Protein AF-A0A537B611-F1 (afdb_monomer_lite)

Structure (mmCIF, N/CA/C/O backbone):
data_AF-A0A537B611-F1
#
_entry.id   AF-A0A537B611-F1
#
loop_
_atom_site.group_PDB
_atom_site.id
_atom_site.type_symbol
_atom_site.label_atom_id
_atom_site.label_alt_id
_atom_site.label_comp_id
_atom_site.label_asym_id
_atom_site.label_entity_id
_atom_site.label_seq_id
_atom_site.pdbx_PDB_ins_code
_atom_site.Cartn_x
_atom_site.Cartn_y
_atom_site.Cartn_z
_atom_site.occupancy
_atom_site.B_iso_or_equiv
_atom_site.auth_seq_id
_atom_site.auth_comp_id
_atom_site.auth_asym_id
_atom_site.auth_atom_id
_atom_site.pdbx_PDB_model_num
ATOM 1 N N . MET A 1 1 ? -3.224 -3.462 2.190 1.00 97.81 1 MET A N 1
ATOM 2 C CA . MET A 1 1 ? -3.017 -3.207 0.752 1.00 97.81 1 MET A CA 1
ATOM 3 C C . MET A 1 1 ? -1.964 -4.166 0.224 1.00 97.81 1 MET A C 1
ATOM 5 O O . MET A 1 1 ? -0.894 -4.259 0.812 1.00 97.81 1 MET A O 1
ATOM 9 N N . PHE A 1 2 ? -2.264 -4.893 -0.847 1.00 98.06 2 PHE A N 1
ATOM 10 C CA . PHE A 1 2 ? -1.320 -5.793 -1.503 1.00 98.06 2 PHE A CA 1
ATOM 11 C C . PHE A 1 2 ? -0.728 -5.111 -2.739 1.00 98.06 2 PHE A C 1
ATOM 13 O O . PHE A 1 2 ? -1.467 -4.622 -3.588 1.00 98.06 2 PHE A O 1
ATOM 20 N N . ILE A 1 3 ? 0.597 -5.089 -2.851 1.00 98.38 3 ILE A N 1
ATOM 21 C CA . ILE A 1 3 ? 1.332 -4.466 -3.954 1.00 98.38 3 ILE A CA 1
ATOM 22 C C . ILE A 1 3 ? 1.816 -5.569 -4.895 1.00 98.38 3 ILE A C 1
ATOM 24 O O . ILE A 1 3 ? 2.664 -6.397 -4.534 1.00 98.38 3 ILE A O 1
ATOM 28 N N . HIS A 1 4 ? 1.268 -5.593 -6.110 1.00 97.69 4 HIS A N 1
ATOM 29 C CA . HIS A 1 4 ? 1.588 -6.637 -7.072 1.00 97.69 4 HIS A CA 1
ATOM 30 C C . HIS A 1 4 ? 3.029 -6.571 -7.588 1.00 97.69 4 HIS A C 1
ATOM 32 O O . HIS A 1 4 ? 3.678 -5.527 -7.628 1.00 97.69 4 HIS A O 1
ATOM 38 N N . GLY A 1 5 ? 3.544 -7.744 -7.958 1.00 96.94 5 GLY A N 1
ATOM 39 C CA . GLY A 1 5 ? 4.859 -7.896 -8.568 1.00 96.94 5 GLY A CA 1
ATOM 40 C C . GLY A 1 5 ? 4.777 -7.967 -10.090 1.00 96.94 5 GLY A C 1
ATOM 41 O O . GLY A 1 5 ? 3.704 -7.850 -10.670 1.00 96.94 5 GLY A O 1
ATOM 42 N N . GLY A 1 6 ? 5.926 -8.222 -10.710 1.00 96.94 6 GLY A N 1
ATOM 43 C CA . GLY A 1 6 ? 6.061 -8.379 -12.163 1.00 96.94 6 GLY A CA 1
ATOM 44 C C . GLY A 1 6 ? 7.330 -7.736 -12.712 1.00 96.94 6 GLY A C 1
ATOM 45 O O . GLY A 1 6 ? 7.326 -7.189 -13.814 1.00 96.94 6 GLY A O 1
ATOM 46 N N . ALA A 1 7 ? 8.405 -7.758 -11.911 1.00 97.50 7 ALA A N 1
ATOM 47 C CA . ALA A 1 7 ? 9.691 -7.134 -12.212 1.00 97.50 7 ALA A CA 1
ATOM 48 C C . ALA A 1 7 ? 9.563 -5.655 -12.617 1.00 97.50 7 ALA A C 1
ATOM 50 O O . ALA A 1 7 ? 10.286 -5.210 -13.496 1.00 97.50 7 ALA A O 1
ATOM 51 N N . TRP A 1 8 ? 8.617 -4.923 -12.014 1.00 98.38 8 TRP A N 1
ATOM 52 C CA . TRP A 1 8 ? 8.237 -3.535 -12.345 1.00 98.38 8 TRP A CA 1
ATOM 53 C C . TRP A 1 8 ? 7.666 -3.311 -13.751 1.00 98.38 8 TRP A C 1
ATOM 55 O O . TRP A 1 8 ? 7.183 -2.226 -14.039 1.00 98.38 8 TRP A O 1
ATOM 65 N N . ARG A 1 9 ? 7.687 -4.321 -14.617 1.00 97.75 9 ARG A N 1
ATOM 66 C CA . ARG A 1 9 ? 7.294 -4.219 -16.030 1.00 97.75 9 ARG A CA 1
ATOM 67 C C . ARG A 1 9 ? 5.876 -4.703 -16.296 1.00 97.75 9 ARG A C 1
ATOM 69 O O . ARG A 1 9 ? 5.276 -4.378 -17.311 1.00 97.75 9 ARG A O 1
ATOM 76 N N . THR A 1 10 ? 5.365 -5.560 -15.418 1.00 96.12 10 THR A N 1
ATOM 77 C CA . THR A 1 10 ? 4.124 -6.311 -15.629 1.00 96.12 10 THR A CA 1
ATOM 78 C C . THR A 1 10 ? 3.349 -6.472 -14.323 1.00 96.12 10 THR A C 1
ATOM 80 O O . THR A 1 10 ? 3.839 -6.109 -13.252 1.00 96.12 10 THR A O 1
ATOM 83 N N . GLY A 1 11 ? 2.151 -7.048 -14.424 1.00 94.94 11 GLY A N 1
ATOM 84 C CA . GLY A 1 11 ? 1.235 -7.284 -13.310 1.00 94.94 11 GLY A CA 1
ATOM 85 C C . GLY A 1 11 ? 0.027 -6.357 -13.370 1.00 94.94 11 GLY A C 1
ATOM 86 O O . GLY A 1 11 ? 0.132 -5.224 -13.831 1.00 94.94 11 GLY A O 1
ATOM 87 N N . ARG A 1 12 ? -1.129 -6.867 -12.946 1.00 95.69 12 ARG A N 1
ATOM 88 C CA . ARG A 1 12 ? -2.374 -6.105 -12.817 1.00 95.69 12 ARG A CA 1
ATOM 89 C C . ARG A 1 12 ? -3.066 -6.486 -11.522 1.00 95.69 12 ARG A C 1
ATOM 91 O O . ARG A 1 12 ? -2.991 -7.645 -11.110 1.00 95.69 12 ARG A O 1
ATOM 98 N N . ALA A 1 13 ? -3.810 -5.562 -10.928 1.00 96.38 13 ALA A N 1
ATOM 99 C CA . ALA A 1 13 ? -4.527 -5.798 -9.678 1.00 96.38 13 ALA A CA 1
ATOM 100 C C . ALA A 1 13 ? -5.457 -7.022 -9.741 1.00 96.38 13 ALA A C 1
ATOM 102 O O . ALA A 1 13 ? -5.480 -7.844 -8.823 1.00 96.38 13 ALA A O 1
ATOM 103 N N . ARG A 1 14 ? -6.170 -7.196 -10.864 1.00 95.31 14 ARG A N 1
ATOM 104 C CA . ARG A 1 14 ? -7.110 -8.313 -11.072 1.00 95.31 14 ARG A CA 1
ATOM 105 C C . ARG A 1 14 ? -6.486 -9.704 -10.950 1.00 95.31 14 ARG A C 1
ATOM 107 O O . ARG A 1 14 ? -7.187 -10.641 -10.580 1.00 95.31 14 ARG A O 1
ATOM 114 N N . ASP A 1 15 ? -5.187 -9.840 -11.210 1.00 94.19 15 ASP A N 1
ATOM 115 C CA . ASP A 1 15 ? -4.500 -11.136 -11.174 1.00 94.19 15 ASP A CA 1
ATOM 116 C C . ASP A 1 15 ? -4.239 -11.606 -9.729 1.00 94.19 15 ASP A C 1
ATOM 118 O O . ASP A 1 15 ? -3.809 -12.735 -9.502 1.00 94.19 15 ASP A O 1
ATOM 122 N N . TYR A 1 16 ? -4.520 -10.750 -8.740 1.00 92.75 16 TYR A N 1
ATOM 123 C CA . TYR A 1 16 ? -4.286 -10.992 -7.316 1.00 92.75 16 TYR A CA 1
ATOM 124 C C . TYR A 1 16 ? -5.573 -11.121 -6.496 1.00 92.75 16 TYR A C 1
ATOM 126 O O . TYR A 1 16 ? -5.520 -11.198 -5.268 1.00 92.75 16 TYR A O 1
ATOM 134 N N . ALA A 1 17 ? -6.729 -11.221 -7.159 1.00 91.38 17 ALA A N 1
ATOM 135 C CA . ALA A 1 17 ? -8.012 -11.454 -6.496 1.00 91.38 17 ALA A CA 1
ATOM 136 C C . ALA A 1 17 ? -8.039 -12.766 -5.688 1.00 91.38 17 ALA A C 1
ATOM 138 O O . ALA A 1 17 ? -8.778 -12.864 -4.713 1.00 91.38 17 ALA A O 1
ATOM 139 N N . TYR A 1 18 ? -7.191 -13.745 -6.030 1.00 89.81 18 TYR A N 1
ATOM 140 C CA . TYR A 1 18 ? -7.078 -15.015 -5.302 1.00 89.81 18 TYR A CA 1
ATOM 141 C C . TYR A 1 18 ? -6.730 -14.838 -3.814 1.00 89.81 18 TYR A C 1
ATOM 143 O O . TYR A 1 18 ? -7.054 -15.699 -3.005 1.00 89.81 18 TYR A O 1
ATOM 151 N N . ALA A 1 19 ? -6.075 -13.734 -3.434 1.00 89.94 19 ALA A N 1
ATOM 152 C CA . ALA A 1 19 ? -5.732 -13.467 -2.040 1.00 89.94 19 ALA A CA 1
ATOM 153 C C . ALA A 1 19 ? -6.934 -12.968 -1.216 1.00 89.94 19 ALA A C 1
ATOM 155 O O . ALA A 1 19 ? -6.862 -12.950 0.013 1.00 89.94 19 ALA A O 1
ATOM 156 N N . ALA A 1 20 ? -8.029 -12.553 -1.866 1.00 94.44 20 ALA A N 1
ATOM 157 C CA . ALA A 1 20 ? -9.170 -11.929 -1.200 1.00 94.44 20 ALA A CA 1
ATOM 158 C C . ALA A 1 20 ? -9.805 -12.849 -0.157 1.00 94.44 20 ALA A C 1
ATOM 160 O O . ALA A 1 20 ? -10.058 -12.402 0.957 1.00 94.44 20 ALA A O 1
ATOM 161 N N . GLU A 1 21 ? -9.995 -14.130 -0.484 1.00 95.31 21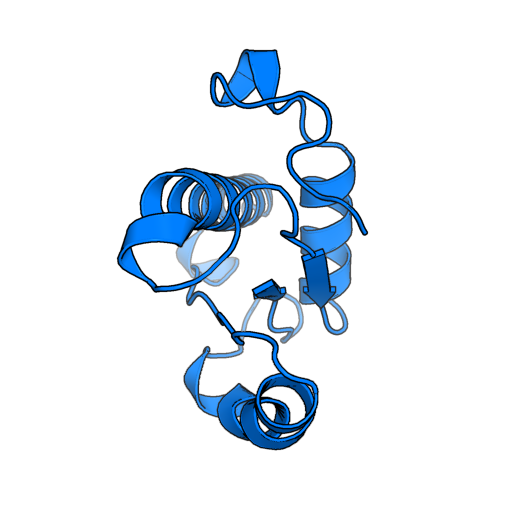 GLU A N 1
ATOM 162 C CA . GLU A 1 21 ? -10.616 -15.103 0.420 1.00 95.31 21 GLU A CA 1
ATOM 163 C C . GLU A 1 21 ? -9.872 -15.188 1.759 1.00 95.31 21 GLU A C 1
ATOM 165 O O . GLU A 1 21 ? -10.493 -15.126 2.818 1.00 95.31 21 GLU A O 1
ATOM 170 N N . THR A 1 22 ? -8.537 -15.242 1.732 1.00 95.00 22 THR A N 1
ATOM 171 C CA . THR A 1 22 ? -7.720 -15.312 2.950 1.00 95.00 22 THR A CA 1
ATOM 172 C C . THR A 1 22 ? -7.911 -14.089 3.849 1.00 95.00 22 THR A C 1
ATOM 174 O O . THR A 1 22 ? -8.098 -14.244 5.054 1.00 95.00 22 THR A O 1
ATOM 177 N N . PHE A 1 23 ? -7.875 -12.876 3.289 1.00 95.56 23 PHE A N 1
ATOM 178 C CA . PHE A 1 23 ? -7.983 -11.646 4.083 1.00 95.56 23 PHE A CA 1
ATOM 179 C C . PHE A 1 23 ? -9.411 -11.382 4.563 1.00 95.56 23 PHE A C 1
ATOM 181 O O . PHE A 1 23 ? -9.607 -11.057 5.733 1.00 95.56 23 PHE A O 1
ATOM 188 N N . VAL A 1 24 ? -10.405 -11.573 3.693 1.00 96.06 24 VAL A N 1
ATOM 189 C CA . VAL A 1 24 ? -11.815 -11.335 4.028 1.00 96.06 24 VAL A CA 1
ATOM 190 C C . VAL A 1 24 ? -12.287 -12.312 5.102 1.00 96.06 24 VAL A C 1
ATOM 192 O O . VAL A 1 24 ? -12.902 -11.882 6.076 1.00 96.06 24 VAL A O 1
ATOM 195 N N . ASN A 1 25 ? -11.920 -13.595 5.010 1.00 97.12 25 ASN A N 1
ATOM 196 C CA . ASN A 1 25 ? -12.251 -14.577 6.050 1.00 97.12 25 ASN A CA 1
ATOM 197 C C . ASN A 1 25 ? -11.553 -14.285 7.389 1.00 97.12 25 ASN A C 1
ATOM 199 O O . ASN A 1 25 ? -12.065 -14.659 8.441 1.00 97.12 25 ASN A O 1
ATOM 203 N N . ALA A 1 26 ? -10.416 -13.586 7.370 1.00 96.19 26 ALA A N 1
ATOM 204 C CA . ALA A 1 26 ? -9.737 -13.103 8.572 1.00 96.19 26 ALA A CA 1
ATOM 205 C C . ALA A 1 26 ? -10.315 -11.776 9.116 1.00 96.19 26 ALA A C 1
ATOM 207 O O . ALA A 1 26 ? -9.777 -11.221 10.075 1.00 96.19 26 ALA A O 1
ATOM 208 N N . GLY A 1 27 ? -11.394 -11.250 8.521 1.00 95.94 27 GLY A N 1
ATOM 209 C CA . GLY A 1 27 ? -12.034 -9.999 8.936 1.00 95.94 27 GLY A CA 1
ATOM 210 C C . GLY A 1 27 ? -11.310 -8.735 8.462 1.00 95.94 27 GLY A C 1
ATOM 211 O O . GLY A 1 27 ? -11.446 -7.685 9.089 1.00 95.94 27 GLY A O 1
ATOM 212 N N . ALA A 1 28 ? -10.521 -8.825 7.387 1.00 96.88 28 ALA A N 1
ATOM 213 C CA . ALA A 1 28 ? -9.791 -7.704 6.804 1.00 96.88 28 ALA A CA 1
ATOM 214 C C . ALA A 1 28 ? -10.238 -7.407 5.367 1.00 96.88 28 ALA A C 1
ATOM 216 O O . ALA A 1 28 ? -10.578 -8.300 4.594 1.00 96.88 28 ALA A O 1
ATOM 217 N N . HIS A 1 29 ? -10.148 -6.137 4.974 1.00 96.75 29 HIS A N 1
ATOM 218 C CA . HIS A 1 29 ? -10.326 -5.733 3.580 1.00 96.75 29 HIS A CA 1
ATOM 219 C C . HIS A 1 29 ? -9.043 -5.966 2.781 1.00 96.75 29 HIS A C 1
ATOM 221 O O . HIS A 1 29 ? -7.946 -5.618 3.230 1.00 96.75 29 HIS A O 1
ATOM 227 N N . LEU A 1 30 ? -9.176 -6.483 1.559 1.00 97.25 30 LEU A N 1
ATOM 228 C CA . LEU A 1 30 ? -8.080 -6.525 0.593 1.00 97.25 30 LEU A CA 1
ATOM 229 C C . LEU A 1 30 ? -8.235 -5.392 -0.425 1.00 97.25 30 LEU A C 1
ATOM 231 O O . LEU A 1 30 ? -9.194 -5.355 -1.186 1.00 97.25 30 LEU A O 1
ATOM 235 N N . ALA A 1 31 ? -7.236 -4.513 -0.483 1.00 97.62 31 ALA A N 1
ATOM 236 C CA . ALA A 1 31 ? -7.084 -3.524 -1.545 1.00 97.62 31 ALA A CA 1
ATOM 237 C C . ALA A 1 31 ? -5.840 -3.846 -2.379 1.00 97.62 31 ALA A C 1
ATOM 239 O O . ALA A 1 31 ? -4.759 -4.028 -1.808 1.00 97.62 31 ALA A O 1
ATOM 240 N N . VAL A 1 32 ? -5.991 -3.884 -3.703 1.00 98.00 32 VAL A N 1
ATOM 241 C CA . VAL A 1 32 ? -4.904 -4.088 -4.670 1.00 98.00 32 VAL A CA 1
ATOM 242 C C . VAL A 1 32 ? -4.958 -2.941 -5.684 1.00 98.00 32 VAL A C 1
ATOM 244 O O . VAL A 1 32 ? -5.873 -2.928 -6.505 1.00 98.00 32 VAL A O 1
ATOM 247 N N . PRO A 1 33 ? -4.063 -1.941 -5.612 1.00 97.81 33 PRO A N 1
ATOM 248 C CA . PRO A 1 33 ? -4.047 -0.858 -6.586 1.00 97.81 33 PRO A CA 1
ATOM 249 C C . PRO A 1 33 ? -3.392 -1.318 -7.892 1.00 97.81 33 PRO A C 1
ATOM 251 O O . PRO A 1 33 ? -2.409 -2.058 -7.858 1.00 97.81 33 PRO A O 1
ATOM 254 N N . ASP A 1 34 ? -3.901 -0.829 -9.022 1.00 98.00 34 ASP A N 1
ATOM 255 C CA . ASP A 1 34 ? -3.123 -0.762 -10.260 1.00 98.00 34 ASP A CA 1
ATOM 256 C C . ASP A 1 34 ? -2.215 0.477 -10.214 1.00 98.00 34 ASP A C 1
ATOM 258 O O . ASP A 1 34 ? -2.579 1.530 -9.681 1.00 98.00 34 ASP A O 1
ATOM 262 N N . PHE A 1 35 ? -1.023 0.345 -10.781 1.00 97.88 35 PHE A N 1
ATOM 263 C CA . PHE A 1 35 ? -0.052 1.420 -10.961 1.00 97.88 35 PHE A CA 1
ATOM 264 C C . PHE A 1 35 ? 0.739 1.169 -12.247 1.00 97.88 35 PHE A C 1
ATOM 266 O O . PHE A 1 35 ? 0.730 0.061 -12.785 1.00 97.88 35 PHE A O 1
ATOM 273 N N . SER A 1 36 ? 1.395 2.210 -12.756 1.00 97.94 36 SER A N 1
ATOM 274 C CA . SER A 1 36 ? 2.103 2.159 -14.035 1.00 97.94 36 SER A CA 1
ATOM 275 C C . SER A 1 36 ? 3.246 1.147 -14.012 1.00 97.94 36 SER A C 1
ATOM 277 O O . SER A 1 36 ? 3.924 0.993 -12.991 1.00 97.94 36 SER A O 1
ATOM 279 N N . SER A 1 37 ? 3.514 0.503 -15.149 1.00 98.06 37 SER A N 1
ATOM 280 C CA . SER A 1 37 ? 4.778 -0.208 -15.345 1.00 98.06 37 SER A CA 1
ATOM 281 C C . SER A 1 37 ? 5.956 0.770 -15.407 1.00 98.06 37 SER A C 1
ATOM 283 O O . SER A 1 37 ? 5.786 1.976 -15.591 1.00 98.06 37 SER A O 1
ATOM 285 N N . VAL A 1 38 ? 7.182 0.261 -15.286 1.00 98.44 38 VAL A N 1
ATOM 286 C CA . VAL A 1 38 ? 8.390 1.082 -15.408 1.00 98.44 38 VAL A CA 1
ATOM 287 C C . VAL A 1 38 ? 8.533 1.668 -16.814 1.00 98.44 38 VAL A C 1
ATOM 289 O O . VAL A 1 38 ? 8.999 2.794 -16.948 1.00 98.44 38 VAL A O 1
ATOM 292 N N . GLU A 1 39 ? 8.092 0.963 -17.858 1.00 97.81 39 GLU A N 1
ATOM 293 C CA . GLU A 1 39 ? 8.043 1.491 -19.223 1.00 97.81 39 GLU A CA 1
ATOM 294 C C . GLU A 1 39 ? 7.034 2.642 -19.348 1.00 97.81 39 GLU A C 1
ATOM 296 O O . GLU A 1 39 ? 7.377 3.698 -19.878 1.00 97.81 39 GLU A O 1
ATOM 301 N N . GLU A 1 40 ? 5.823 2.481 -18.804 1.00 98.19 40 GLU A N 1
ATOM 302 C CA . GLU A 1 40 ? 4.799 3.539 -18.761 1.00 98.19 40 GLU A CA 1
ATOM 303 C C . GLU A 1 40 ? 5.249 4.740 -17.914 1.00 98.19 40 GLU A C 1
ATOM 305 O O . GLU A 1 40 ? 4.908 5.884 -18.207 1.00 98.19 40 GLU A O 1
ATOM 310 N N . ALA A 1 41 ? 6.067 4.487 -16.892 1.00 98.06 41 ALA A N 1
ATOM 311 C CA . ALA A 1 41 ? 6.686 5.488 -16.034 1.00 98.06 41 ALA A CA 1
ATOM 312 C C . ALA A 1 41 ? 7.972 6.108 -16.622 1.00 98.06 41 ALA A C 1
ATOM 314 O O . ALA A 1 41 ? 8.706 6.795 -15.906 1.00 98.06 41 ALA A O 1
ATOM 315 N N . GLY A 1 42 ? 8.294 5.854 -17.896 1.00 97.69 42 GLY A N 1
ATOM 316 C CA . GLY A 1 42 ? 9.464 6.434 -18.565 1.00 97.69 42 GLY A CA 1
ATOM 317 C C . GLY A 1 42 ? 10.804 5.988 -17.970 1.00 97.69 42 GLY A C 1
ATOM 318 O O . GLY A 1 42 ? 11.759 6.760 -17.937 1.00 97.69 42 GLY A O 1
ATOM 319 N 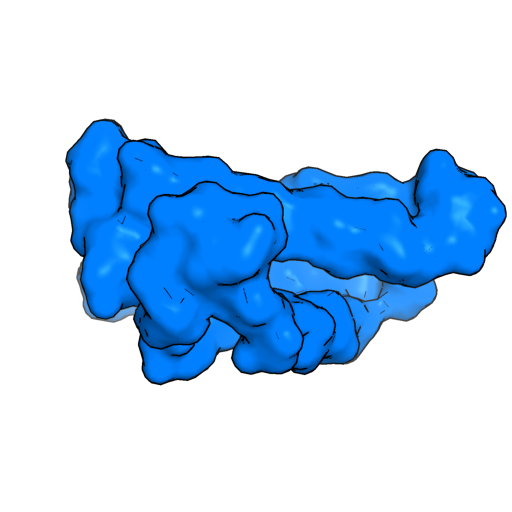N . GLY A 1 43 ? 10.875 4.764 -17.449 1.00 97.81 43 GLY A N 1
ATOM 320 C CA . GLY A 1 43 ? 12.061 4.207 -16.796 1.00 97.81 43 GLY A CA 1
ATOM 321 C C . GLY A 1 43 ? 12.191 4.546 -15.307 1.00 97.81 43 GLY A C 1
ATOM 322 O O . GLY A 1 43 ? 13.158 4.123 -14.674 1.00 97.81 43 GLY A O 1
ATOM 323 N N . SER A 1 44 ? 11.252 5.302 -14.725 1.00 98.06 44 SER A N 1
ATOM 324 C CA . SER A 1 44 ? 11.381 5.828 -13.362 1.00 98.06 44 SER A CA 1
ATOM 325 C C . SER A 1 44 ? 10.629 5.004 -12.318 1.00 98.06 44 SER A C 1
ATOM 327 O O . SER A 1 44 ? 9.404 5.052 -12.213 1.00 98.06 44 SER A O 1
ATOM 329 N N . LEU A 1 45 ? 11.378 4.333 -11.438 1.00 98.25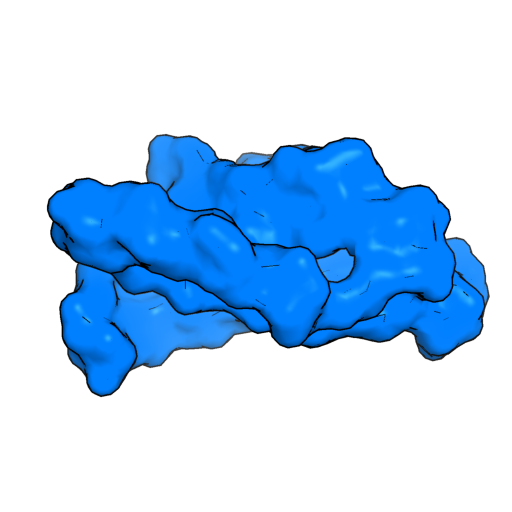 45 LEU A N 1
ATOM 330 C CA . LEU A 1 45 ? 10.799 3.673 -10.262 1.00 98.25 45 LEU A CA 1
ATOM 331 C C . LEU A 1 45 ? 10.241 4.668 -9.232 1.00 98.25 45 LEU A C 1
ATOM 333 O O . LEU A 1 45 ? 9.376 4.297 -8.440 1.00 98.25 45 LEU A O 1
ATOM 337 N N . PHE A 1 46 ? 10.693 5.927 -9.244 1.00 98.31 46 PHE A N 1
ATOM 338 C CA . PHE A 1 46 ? 10.183 6.957 -8.334 1.00 98.31 46 PHE A CA 1
ATOM 339 C C . PHE A 1 46 ? 8.713 7.278 -8.603 1.00 98.31 46 PHE A C 1
ATOM 341 O O . PHE A 1 46 ? 7.948 7.447 -7.658 1.00 98.31 46 PHE A O 1
ATOM 348 N N . VAL A 1 47 ? 8.305 7.302 -9.875 1.00 98.56 47 VAL A N 1
ATOM 349 C CA . VAL A 1 47 ? 6.901 7.515 -10.259 1.00 98.56 47 VAL A CA 1
ATOM 350 C C . VAL A 1 47 ? 6.032 6.377 -9.730 1.00 98.56 47 VAL A C 1
ATOM 352 O O . VAL A 1 47 ? 5.001 6.624 -9.110 1.00 98.56 47 VAL A O 1
ATOM 355 N N . MET A 1 48 ? 6.479 5.131 -9.901 1.00 98.56 48 MET A N 1
ATOM 356 C CA . MET A 1 48 ? 5.764 3.958 -9.391 1.00 98.56 48 MET A CA 1
ATOM 357 C C . MET A 1 48 ? 5.653 3.986 -7.859 1.00 98.56 48 MET A C 1
ATOM 359 O O . MET A 1 48 ? 4.580 3.759 -7.304 1.00 98.56 48 MET A O 1
ATOM 363 N N . ALA A 1 49 ? 6.750 4.297 -7.160 1.00 98.62 49 ALA A N 1
ATOM 364 C CA . ALA A 1 49 ? 6.757 4.399 -5.703 1.00 98.62 49 ALA A CA 1
ATOM 365 C C . ALA A 1 49 ? 5.808 5.500 -5.202 1.00 98.62 49 ALA A C 1
ATOM 367 O O . ALA A 1 49 ? 5.078 5.288 -4.234 1.00 98.62 49 ALA A O 1
ATOM 368 N N . ASP A 1 50 ? 5.775 6.652 -5.876 1.00 98.75 50 ASP A N 1
ATOM 369 C CA . ASP A 1 50 ? 4.858 7.745 -5.557 1.00 98.75 50 ASP A CA 1
ATOM 370 C C . ASP A 1 50 ? 3.387 7.353 -5.774 1.00 98.75 50 ASP A C 1
ATOM 372 O O . ASP A 1 50 ? 2.553 7.609 -4.905 1.00 98.75 50 ASP A O 1
ATOM 376 N N . GLN A 1 51 ? 3.062 6.653 -6.866 1.00 98.75 51 GLN A N 1
ATOM 377 C CA . GLN A 1 51 ? 1.711 6.128 -7.105 1.00 98.75 51 GLN A CA 1
ATOM 378 C C . GLN A 1 51 ? 1.264 5.171 -5.990 1.00 98.75 51 GLN A C 1
ATOM 380 O O . GLN A 1 51 ? 0.164 5.314 -5.454 1.00 98.75 51 GLN A O 1
ATOM 385 N N . VAL A 1 52 ? 2.126 4.236 -5.580 1.00 98.75 52 VAL A N 1
ATOM 386 C CA . VAL A 1 52 ? 1.814 3.287 -4.498 1.00 98.75 52 VAL A CA 1
ATOM 387 C C . VAL A 1 52 ? 1.652 4.002 -3.150 1.00 98.75 52 VAL A C 1
ATOM 389 O O . VAL A 1 52 ? 0.722 3.700 -2.401 1.00 98.75 52 VAL A O 1
ATOM 392 N N . ARG A 1 53 ? 2.498 4.992 -2.841 1.00 98.81 53 ARG A N 1
ATOM 393 C CA . ARG A 1 53 ? 2.355 5.837 -1.640 1.00 98.81 53 ARG A CA 1
ATOM 394 C C . ARG A 1 53 ? 1.035 6.608 -1.634 1.00 98.81 53 ARG A C 1
ATOM 396 O O . ARG A 1 53 ? 0.341 6.633 -0.619 1.00 98.81 53 ARG A O 1
ATOM 403 N N . ARG A 1 54 ? 0.652 7.194 -2.774 1.00 98.81 54 ARG A N 1
ATOM 404 C CA . ARG A 1 54 ? -0.642 7.875 -2.941 1.00 98.81 54 ARG A CA 1
ATOM 405 C C . ARG A 1 54 ? -1.816 6.918 -2.759 1.00 98.81 54 ARG A C 1
ATOM 407 O O . ARG A 1 54 ? -2.806 7.318 -2.158 1.00 98.81 54 ARG A O 1
ATOM 414 N N . ALA A 1 55 ? -1.702 5.667 -3.207 1.00 98.75 55 ALA A N 1
ATOM 415 C CA . ALA A 1 55 ? -2.730 4.654 -2.977 1.00 98.75 55 ALA A CA 1
ATOM 416 C C . ALA A 1 55 ? -2.916 4.353 -1.479 1.00 98.75 55 ALA A C 1
ATOM 418 O O . ALA A 1 55 ? -4.050 4.302 -1.007 1.00 98.75 55 ALA A O 1
ATOM 419 N N . VAL A 1 56 ? -1.829 4.242 -0.703 1.00 98.75 56 VAL A N 1
ATOM 420 C CA . VAL A 1 56 ? -1.913 4.127 0.768 1.00 98.75 56 VAL A CA 1
ATOM 421 C C . VAL A 1 56 ? -2.581 5.354 1.376 1.00 98.75 56 VAL A C 1
ATOM 423 O O . VAL A 1 56 ? -3.499 5.214 2.182 1.00 98.75 56 VAL A O 1
ATOM 426 N N . ALA A 1 57 ? -2.155 6.553 0.974 1.00 98.75 57 ALA A N 1
ATOM 427 C CA . ALA A 1 57 ? -2.718 7.789 1.501 1.00 98.75 57 ALA A CA 1
ATOM 428 C C . ALA A 1 57 ? -4.218 7.916 1.198 1.00 98.75 57 ALA A C 1
ATOM 430 O O . ALA A 1 57 ? -4.990 8.356 2.051 1.00 98.75 57 ALA A O 1
ATOM 431 N N . TRP A 1 58 ? -4.636 7.495 0.003 1.00 98.75 58 TRP A N 1
ATOM 432 C CA . TRP A 1 58 ? -6.038 7.431 -0.389 1.00 98.75 58 TRP A CA 1
ATOM 433 C C . TRP A 1 58 ? -6.806 6.432 0.482 1.00 98.75 58 TRP A C 1
ATOM 435 O O . TRP A 1 58 ? -7.806 6.801 1.092 1.00 98.75 58 TRP A O 1
ATOM 445 N N . LEU A 1 59 ? -6.298 5.206 0.642 1.00 98.50 59 LEU A N 1
ATOM 446 C CA . LEU A 1 59 ? -6.933 4.199 1.496 1.00 98.50 59 LEU A CA 1
ATOM 447 C C . LEU A 1 59 ? -7.070 4.668 2.944 1.00 98.50 59 LEU A C 1
ATOM 449 O O . LEU A 1 59 ? -8.125 4.473 3.528 1.00 98.50 59 LEU A O 1
ATOM 453 N N . HIS A 1 60 ? -6.053 5.315 3.518 1.00 98.50 60 HIS A N 1
ATOM 454 C CA . HIS A 1 60 ? -6.144 5.856 4.874 1.00 98.50 60 HIS A CA 1
ATOM 455 C C . HIS A 1 60 ? -7.259 6.908 4.989 1.00 98.50 60 HIS A C 1
ATOM 457 O O . HIS A 1 60 ? -8.037 6.887 5.939 1.00 98.50 60 HIS A O 1
ATOM 463 N N . ARG A 1 61 ? -7.359 7.829 4.021 1.00 98.44 61 ARG A N 1
ATOM 464 C CA . ARG A 1 61 ? -8.369 8.904 4.022 1.00 98.44 61 ARG A CA 1
ATOM 465 C C . ARG A 1 61 ? -9.794 8.386 3.820 1.00 98.44 61 ARG A C 1
ATOM 467 O O . ARG A 1 61 ? -10.717 8.968 4.375 1.00 98.44 61 ARG A O 1
ATOM 474 N N . HIS A 1 62 ? -9.955 7.299 3.071 1.00 98.31 62 HIS A N 1
ATOM 475 C CA . HIS A 1 62 ? -11.257 6.725 2.723 1.00 98.31 62 HIS A CA 1
ATOM 476 C C . HIS A 1 62 ? -11.596 5.442 3.498 1.00 98.31 62 HIS A C 1
ATOM 478 O O . HIS A 1 62 ? -12.635 4.836 3.251 1.00 98.31 62 HIS A O 1
ATOM 484 N N . ALA A 1 63 ? -10.757 5.012 4.448 1.00 97.69 63 ALA A N 1
ATOM 485 C CA . ALA A 1 63 ? -10.926 3.732 5.138 1.00 97.69 63 ALA A CA 1
ATOM 486 C C . ALA A 1 63 ? -12.313 3.601 5.778 1.00 97.69 63 ALA A C 1
ATOM 488 O O . ALA A 1 63 ? -12.987 2.601 5.551 1.00 97.69 63 ALA A O 1
ATOM 489 N N . THR A 1 64 ? -12.764 4.625 6.507 1.00 96.88 64 THR A N 1
ATOM 490 C CA . THR A 1 64 ? -14.071 4.621 7.181 1.00 96.88 64 THR A CA 1
ATOM 491 C C . THR A 1 64 ? -15.231 4.478 6.193 1.00 96.88 64 THR A C 1
ATOM 493 O O . THR A 1 64 ? -16.159 3.716 6.447 1.00 96.88 64 THR A O 1
ATOM 496 N N . GLU A 1 65 ? -15.168 5.160 5.046 1.00 97.75 65 GLU A N 1
ATOM 497 C CA . GLU A 1 65 ? -16.194 5.088 3.991 1.00 97.75 65 GLU A CA 1
ATOM 498 C C . GLU A 1 65 ? -16.261 3.694 3.352 1.00 97.75 65 GLU A C 1
ATOM 500 O O . GLU A 1 65 ? -17.327 3.238 2.949 1.00 97.75 65 GLU A O 1
ATOM 505 N N . LEU A 1 66 ? -15.126 2.992 3.310 1.00 96.00 66 LEU A N 1
ATOM 506 C CA . LEU A 1 66 ? -15.005 1.616 2.825 1.00 96.00 66 LEU A CA 1
ATOM 507 C C . LEU A 1 66 ? -15.339 0.566 3.904 1.00 96.00 66 LEU A C 1
ATOM 509 O O . LEU A 1 66 ? -15.199 -0.631 3.660 1.00 96.00 66 LEU A O 1
ATOM 513 N N . GLY A 1 67 ? -15.751 0.988 5.105 1.00 96.62 67 GLY A N 1
ATOM 514 C CA . GLY A 1 67 ? -16.012 0.096 6.239 1.00 96.62 67 GLY A CA 1
ATOM 515 C C . GLY A 1 67 ? -14.746 -0.507 6.859 1.00 96.62 67 GLY A C 1
ATOM 516 O O . GLY A 1 67 ? -14.807 -1.567 7.481 1.00 96.62 67 GLY A O 1
ATOM 517 N N . GLY A 1 68 ? -13.588 0.114 6.640 1.00 96.00 68 GLY A N 1
ATOM 518 C CA . GLY A 1 68 ? -12.307 -0.225 7.253 1.00 96.00 68 GLY A CA 1
ATOM 519 C C . GLY A 1 68 ? -11.918 0.718 8.393 1.00 96.00 68 GLY A C 1
ATOM 520 O O . GLY A 1 68 ? -12.612 1.680 8.708 1.00 96.00 68 GLY A O 1
ATOM 521 N N . ASP A 1 69 ? -10.762 0.446 8.996 1.00 96.88 69 ASP A N 1
ATOM 522 C CA . ASP A 1 69 ? -10.183 1.244 10.077 1.00 96.88 69 ASP A CA 1
ATOM 523 C C . ASP A 1 69 ? -8.859 1.865 9.609 1.00 96.88 69 ASP A C 1
ATOM 525 O O . ASP A 1 69 ? -7.891 1.152 9.328 1.00 96.88 69 ASP A O 1
ATOM 529 N N . ALA A 1 70 ? -8.817 3.200 9.524 1.00 96.56 70 ALA A N 1
ATOM 530 C CA . ALA A 1 70 ? -7.637 3.952 9.087 1.00 96.56 70 ALA A CA 1
ATOM 531 C C . ALA A 1 70 ? -6.411 3.705 9.985 1.00 96.56 70 ALA A C 1
ATOM 533 O O . ALA A 1 70 ? -5.276 3.781 9.518 1.00 96.56 70 ALA A O 1
ATOM 534 N N . SER A 1 71 ? -6.627 3.349 11.255 1.00 97.19 71 SER A N 1
ATOM 535 C CA . SER A 1 71 ? -5.563 3.028 12.207 1.00 97.19 71 SER A CA 1
ATOM 536 C C . SER A 1 71 ? -5.025 1.599 12.068 1.00 97.19 71 SER A C 1
ATOM 538 O O . SER A 1 71 ? -4.103 1.218 12.785 1.00 97.19 71 SER A O 1
ATOM 540 N N . ARG A 1 72 ? -5.559 0.795 11.140 1.00 97.38 72 ARG A N 1
ATOM 541 C CA . ARG A 1 72 ? -5.192 -0.616 10.932 1.00 97.38 72 ARG A CA 1
ATOM 542 C C . ARG A 1 72 ? -4.847 -0.904 9.472 1.00 97.38 72 ARG A C 1
ATOM 544 O O . ARG A 1 72 ? -5.268 -1.912 8.904 1.00 97.38 72 ARG A O 1
ATOM 551 N N . LEU A 1 73 ? -4.073 -0.014 8.855 1.00 98.12 73 LEU A N 1
ATOM 552 C CA . LEU A 1 73 ? -3.591 -0.187 7.489 1.00 98.12 73 LEU A CA 1
ATOM 553 C C . LEU A 1 73 ? -2.260 -0.950 7.479 1.00 98.12 73 LEU A C 1
ATOM 555 O O . LEU A 1 73 ? -1.264 -0.498 8.037 1.00 98.12 73 LEU A O 1
ATOM 559 N N . TYR A 1 74 ? -2.251 -2.093 6.796 1.00 98.06 74 TYR A N 1
ATOM 560 C CA . TYR A 1 74 ? -1.071 -2.939 6.595 1.00 98.06 74 TYR A CA 1
ATOM 561 C C . TYR A 1 74 ? -0.722 -3.035 5.115 1.00 98.06 74 TYR A C 1
ATOM 563 O O . TYR A 1 74 ? -1.618 -2.959 4.262 1.00 98.06 74 TYR A O 1
ATOM 571 N N . VAL A 1 75 ? 0.549 -3.248 4.789 1.00 98.06 75 VAL A N 1
ATOM 572 C CA . VAL A 1 75 ? 1.012 -3.456 3.417 1.00 98.06 75 VAL A CA 1
ATOM 573 C C . VAL A 1 75 ? 1.749 -4.776 3.271 1.00 98.06 75 VAL A C 1
ATOM 575 O O . VAL A 1 75 ? 2.521 -5.198 4.116 1.00 98.06 75 VAL A O 1
ATOM 578 N N . CYS A 1 76 ? 1.525 -5.447 2.153 1.00 96.38 76 CYS A N 1
ATOM 579 C CA . CYS A 1 76 ? 2.334 -6.586 1.749 1.00 96.38 76 CYS A CA 1
ATOM 580 C C . CYS A 1 76 ? 2.576 -6.509 0.247 1.00 96.38 76 CYS A C 1
ATOM 582 O O . CYS A 1 76 ? 1.862 -5.816 -0.477 1.00 96.38 76 CYS A O 1
ATOM 584 N N . GLY A 1 77 ? 3.595 -7.202 -0.242 1.00 96.25 77 GLY A N 1
ATOM 585 C CA . GLY A 1 77 ? 3.902 -7.204 -1.663 1.00 96.25 77 GLY A CA 1
ATOM 586 C C . GLY A 1 77 ? 4.687 -8.432 -2.073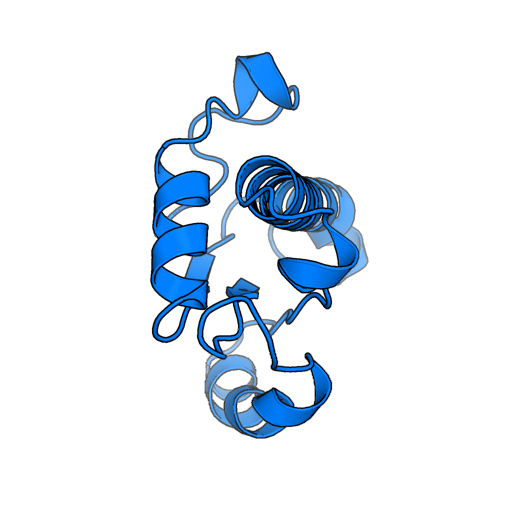 1.00 96.25 77 GLY A C 1
ATOM 587 O O . GLY A 1 77 ? 5.254 -9.140 -1.241 1.00 96.25 77 GLY A O 1
ATOM 588 N N . ARG A 1 78 ? 4.727 -8.687 -3.381 1.00 96.19 78 ARG A N 1
ATOM 589 C CA . ARG A 1 78 ? 5.450 -9.823 -3.966 1.00 96.19 78 ARG A CA 1
ATOM 590 C C . ARG A 1 78 ? 6.555 -9.332 -4.894 1.00 96.19 78 ARG A C 1
ATOM 592 O O . ARG A 1 78 ? 6.280 -8.577 -5.822 1.00 96.19 78 ARG A O 1
ATOM 599 N N . SER A 1 79 ? 7.787 -9.819 -4.714 1.00 96.69 79 SER A N 1
ATOM 600 C CA . SER A 1 79 ? 8.926 -9.521 -5.605 1.00 96.69 79 SER A CA 1
ATOM 601 C C . SER A 1 79 ? 9.134 -8.003 -5.786 1.00 96.69 79 SER A C 1
ATOM 603 O O . SER A 1 79 ? 9.340 -7.306 -4.797 1.00 96.69 79 SER A O 1
ATOM 605 N N . SER A 1 80 ? 9.025 -7.458 -7.003 1.00 98.00 80 SER A N 1
ATOM 606 C CA . SER A 1 80 ? 9.102 -6.010 -7.260 1.00 98.00 80 SER A CA 1
ATOM 607 C C . SER A 1 80 ? 8.064 -5.192 -6.483 1.00 98.00 80 SER A C 1
ATOM 609 O O . SER A 1 80 ? 8.334 -4.054 -6.110 1.00 98.00 80 SER A O 1
ATOM 611 N N . GLY A 1 81 ? 6.901 -5.773 -6.180 1.00 98.06 81 GLY A N 1
ATOM 612 C CA . GLY A 1 81 ? 5.903 -5.150 -5.314 1.00 98.06 81 GLY A CA 1
ATOM 613 C C . GLY A 1 81 ? 6.343 -5.087 -3.851 1.00 98.06 81 GLY A C 1
ATOM 614 O O . GLY A 1 81 ? 6.053 -4.112 -3.170 1.00 98.06 81 GLY A O 1
ATOM 615 N N . ALA A 1 82 ? 7.115 -6.072 -3.372 1.00 98.19 82 ALA A N 1
ATOM 616 C CA . ALA A 1 82 ? 7.713 -6.026 -2.034 1.00 98.19 82 ALA A CA 1
ATOM 617 C C . ALA A 1 82 ? 8.784 -4.929 -1.942 1.00 98.19 82 ALA A C 1
ATOM 619 O O . ALA A 1 82 ? 8.854 -4.226 -0.941 1.00 98.19 82 ALA A O 1
ATOM 620 N N . HIS A 1 83 ? 9.560 -4.724 -3.012 1.00 98.50 83 HIS A N 1
ATOM 621 C CA . HIS A 1 83 ? 10.471 -3.582 -3.107 1.00 98.50 83 HIS A CA 1
ATOM 622 C C . HIS A 1 83 ? 9.719 -2.245 -2.984 1.00 98.50 83 HIS A C 1
ATOM 624 O O . HIS A 1 83 ? 10.097 -1.409 -2.168 1.00 98.50 83 HIS A O 1
ATOM 630 N N . LEU A 1 84 ? 8.622 -2.053 -3.732 1.00 98.62 84 LEU A N 1
ATOM 631 C CA . LEU A 1 84 ? 7.783 -0.851 -3.602 1.00 98.62 84 LEU A CA 1
ATOM 632 C C . LEU A 1 84 ? 7.149 -0.736 -2.202 1.00 98.62 84 LEU A C 1
ATOM 634 O O . LEU A 1 84 ? 7.065 0.363 -1.664 1.00 98.62 84 LEU A O 1
ATOM 638 N N . GLY A 1 85 ? 6.777 -1.856 -1.575 1.00 98.50 85 GLY A N 1
ATOM 639 C CA . GLY A 1 85 ? 6.357 -1.900 -0.170 1.00 98.50 85 GLY A CA 1
ATOM 640 C C . GLY A 1 85 ? 7.445 -1.427 0.799 1.00 98.50 85 GLY A C 1
ATOM 641 O O . GLY A 1 85 ? 7.148 -0.720 1.756 1.00 98.50 85 GLY A O 1
ATOM 642 N N . GLY A 1 86 ? 8.716 -1.71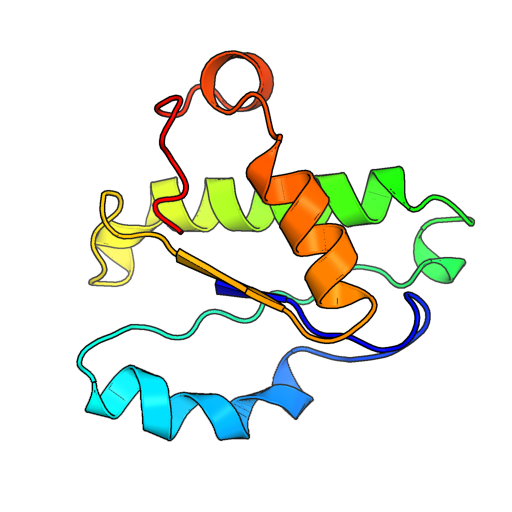1 0.508 1.00 98.31 86 GLY A N 1
ATOM 643 C CA . GLY A 1 86 ? 9.850 -1.135 1.232 1.00 98.31 86 GLY A CA 1
ATOM 644 C C . GLY A 1 86 ? 9.898 0.393 1.129 1.00 98.31 86 GLY A C 1
ATOM 645 O O . GLY A 1 86 ? 10.088 1.067 2.137 1.00 98.31 86 GLY A O 1
ATOM 646 N N . CYS A 1 87 ? 9.643 0.958 -0.057 1.00 98.38 87 CYS A N 1
ATOM 647 C CA . CYS A 1 87 ? 9.540 2.413 -0.235 1.00 98.38 87 CYS A CA 1
ATOM 648 C C . CYS A 1 87 ? 8.380 3.017 0.577 1.00 98.38 87 CYS A C 1
ATOM 650 O O . CYS A 1 87 ? 8.513 4.103 1.139 1.00 98.38 87 CYS A O 1
ATOM 652 N N . VAL A 1 88 ? 7.251 2.308 0.663 1.00 98.62 88 VAL A N 1
ATOM 653 C CA . VAL A 1 88 ? 6.111 2.691 1.510 1.00 98.62 88 VAL A CA 1
ATOM 654 C C . VAL A 1 88 ? 6.510 2.702 2.989 1.00 98.62 88 VAL A C 1
ATOM 656 O O . VAL A 1 88 ? 6.208 3.667 3.686 1.00 98.62 88 VAL A O 1
ATOM 659 N N . ALA A 1 89 ? 7.227 1.680 3.463 1.00 97.69 89 ALA A N 1
ATOM 660 C CA . ALA A 1 89 ? 7.636 1.566 4.865 1.00 97.69 89 ALA A CA 1
ATOM 661 C C . ALA A 1 89 ? 8.544 2.720 5.332 1.00 97.69 89 ALA A C 1
ATOM 663 O O . ALA A 1 89 ? 8.469 3.128 6.486 1.00 97.69 89 ALA A O 1
ATOM 664 N N . ILE A 1 90 ? 9.366 3.276 4.435 1.00 97.25 90 ILE A N 1
ATOM 665 C CA . ILE A 1 90 ? 10.257 4.415 4.732 1.00 97.25 90 ILE A CA 1
ATOM 666 C C . ILE A 1 90 ? 9.661 5.778 4.346 1.00 97.25 90 ILE A C 1
ATOM 668 O O . ILE A 1 90 ? 10.372 6.783 4.306 1.00 97.25 90 ILE A O 1
ATOM 672 N N . THR A 1 91 ? 8.373 5.832 4.002 1.00 98.44 91 THR A N 1
ATOM 673 C CA . THR A 1 91 ? 7.723 7.085 3.608 1.00 98.44 91 THR A CA 1
ATOM 674 C C . THR A 1 91 ? 7.527 8.002 4.810 1.00 98.44 91 THR A C 1
ATOM 676 O O . THR A 1 91 ?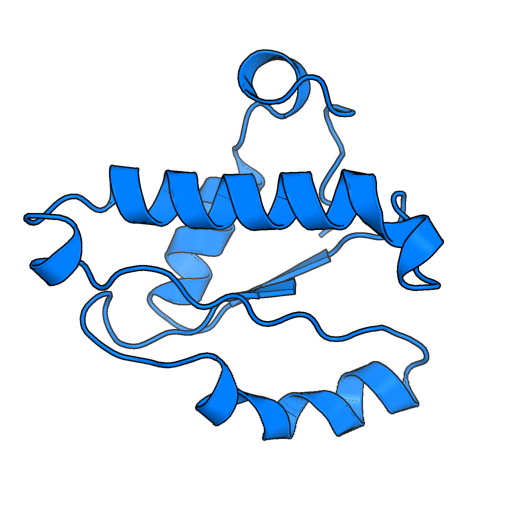 7.047 7.598 5.865 1.00 98.44 91 THR A O 1
ATOM 679 N N . ARG A 1 92 ? 7.853 9.280 4.617 1.00 98.06 92 ARG A N 1
ATOM 680 C CA . ARG A 1 92 ? 7.613 10.358 5.576 1.00 98.06 92 ARG A CA 1
ATOM 681 C C . ARG A 1 92 ? 6.155 10.810 5.495 1.00 98.06 92 ARG A C 1
ATOM 683 O O . ARG A 1 92 ? 5.827 11.780 4.819 1.00 98.06 92 ARG A O 1
ATOM 690 N N . TRP A 1 93 ? 5.255 10.035 6.098 1.00 98.44 93 TRP A N 1
ATOM 691 C CA . TRP A 1 93 ? 3.804 10.205 5.933 1.00 98.44 93 TRP A CA 1
ATOM 692 C C . TRP A 1 93 ? 3.279 11.571 6.364 1.00 98.44 93 TRP A C 1
ATOM 694 O O . TRP A 1 93 ? 2.360 12.102 5.734 1.00 98.44 93 TRP A O 1
ATOM 704 N N . HIS A 1 94 ? 3.866 12.142 7.411 1.00 98.31 94 HIS A N 1
ATOM 705 C CA . HIS A 1 94 ? 3.447 13.439 7.912 1.00 98.31 94 HIS A CA 1
ATOM 706 C C . HIS A 1 94 ? 3.842 14.559 6.950 1.00 98.31 94 HIS A C 1
ATOM 708 O O . HIS A 1 94 ? 2.992 15.337 6.526 1.00 98.31 94 HIS A O 1
ATOM 714 N N . GLU A 1 95 ? 5.105 14.595 6.540 1.00 98.25 95 GLU A N 1
ATOM 715 C CA . GLU A 1 95 ? 5.657 15.634 5.674 1.00 98.25 95 GLU A CA 1
ATOM 716 C C . GLU A 1 95 ? 5.132 15.542 4.241 1.00 98.25 95 GLU A C 1
ATOM 718 O O . GLU A 1 95 ? 4.803 16.559 3.635 1.00 98.25 95 GLU A O 1
ATOM 723 N N . ASP A 1 96 ? 5.058 14.329 3.692 1.00 97.88 96 ASP A N 1
ATOM 724 C CA . ASP A 1 96 ? 4.737 14.132 2.281 1.00 97.88 96 ASP A CA 1
ATOM 725 C C . ASP A 1 96 ? 3.215 14.102 2.031 1.00 97.88 96 ASP A C 1
ATOM 727 O O . ASP A 1 96 ? 2.765 14.459 0.942 1.00 97.88 96 ASP A O 1
ATOM 731 N N . PHE A 1 97 ? 2.410 13.667 3.015 1.00 98.44 97 PHE A N 1
ATOM 732 C CA . PHE A 1 97 ? 0.969 13.422 2.835 1.00 98.44 97 PHE A CA 1
ATOM 733 C C . PHE A 1 97 ? 0.062 14.017 3.921 1.00 98.44 97 PHE A C 1
ATOM 735 O O . PHE A 1 97 ? -1.163 13.904 3.794 1.00 98.44 97 PHE A O 1
ATOM 742 N N . GLY A 1 98 ? 0.609 14.638 4.971 1.00 98.38 98 GLY A N 1
ATOM 743 C CA . GLY A 1 98 ? -0.178 15.170 6.088 1.00 98.38 98 GLY A CA 1
ATOM 744 C C . GLY A 1 98 ? -0.909 14.091 6.892 1.00 98.38 98 GLY A C 1
ATOM 745 O O . GLY A 1 98 ? -1.967 14.361 7.455 1.00 98.38 98 GLY A O 1
ATOM 746 N N . LEU A 1 99 ? -0.394 12.859 6.898 1.00 98.50 99 LEU A N 1
ATOM 747 C CA . LEU A 1 99 ? -0.975 11.725 7.620 1.00 98.50 99 LEU A CA 1
ATOM 748 C C . LEU A 1 99 ? -0.187 11.426 8.909 1.00 98.50 99 LEU A C 1
ATOM 750 O O . LEU A 1 99 ? 0.919 11.944 9.084 1.00 98.50 99 LEU A O 1
ATOM 754 N N . PRO A 1 100 ? -0.718 10.609 9.838 1.00 98.31 100 PRO A N 1
ATOM 755 C CA . PRO A 1 100 ? 0.054 10.145 10.988 1.00 98.31 100 PRO A CA 1
ATOM 756 C C . PRO A 1 100 ? 1.371 9.482 10.556 1.00 98.31 100 PRO A C 1
ATOM 758 O O . PRO A 1 100 ? 1.403 8.738 9.575 1.00 98.31 100 PRO A O 1
ATOM 761 N N . ALA A 1 101 ? 2.466 9.728 11.278 1.00 97.44 101 ALA A N 1
ATOM 762 C CA . ALA A 1 101 ? 3.779 9.165 10.937 1.00 97.44 101 ALA A CA 1
ATOM 763 C C . ALA A 1 101 ? 3.771 7.624 10.887 1.00 97.44 101 ALA A C 1
ATOM 765 O O . ALA A 1 101 ? 4.504 7.017 10.113 1.00 97.44 101 ALA A O 1
ATOM 766 N N . ASP A 1 102 ? 2.889 6.999 11.664 1.00 97.06 102 ASP A N 1
ATOM 767 C CA . ASP A 1 102 ? 2.662 5.561 11.739 1.00 97.06 102 ASP A CA 1
ATOM 768 C C . ASP A 1 102 ? 1.468 5.104 10.872 1.00 97.06 102 ASP A C 1
ATOM 770 O O . ASP A 1 102 ? 0.782 4.147 11.221 1.00 97.06 102 ASP A O 1
ATOM 774 N N . THR A 1 103 ? 1.183 5.783 9.752 1.00 98.19 103 THR A N 1
ATOM 775 C CA . THR A 1 103 ? 0.064 5.459 8.833 1.00 98.19 103 THR A CA 1
ATOM 776 C C . THR A 1 103 ? 0.004 3.971 8.465 1.00 98.19 103 THR A C 1
ATOM 778 O O . THR A 1 103 ? -1.083 3.407 8.365 1.00 98.19 103 THR A O 1
ATOM 781 N N . VAL A 1 104 ? 1.159 3.326 8.278 1.00 97.81 104 VAL A N 1
ATOM 782 C CA . VAL A 1 104 ? 1.275 1.889 7.989 1.00 97.81 104 VAL A CA 1
ATOM 783 C C . VAL A 1 104 ? 1.738 1.157 9.246 1.00 97.81 104 VAL A C 1
ATOM 785 O O . VAL A 1 104 ? 2.775 1.497 9.810 1.00 97.81 104 VAL A O 1
ATOM 788 N N . LYS A 1 105 ? 0.975 0.147 9.680 1.00 97.38 105 LYS A N 1
ATOM 789 C CA . LYS A 1 105 ? 1.205 -0.587 10.938 1.00 97.38 105 LYS A CA 1
ATOM 790 C C . LYS A 1 105 ? 2.104 -1.815 10.798 1.00 97.38 105 LYS A C 1
ATOM 792 O O . LYS A 1 105 ? 2.568 -2.342 11.807 1.00 97.38 105 LYS A O 1
ATOM 797 N N . GLY A 1 106 ? 2.321 -2.278 9.572 1.00 92.56 106 GLY A N 1
ATOM 798 C CA . GLY A 1 106 ? 3.139 -3.443 9.241 1.00 92.56 106 GLY A CA 1
ATOM 799 C C . GLY A 1 106 ? 2.995 -3.846 7.789 1.00 92.56 106 GLY A C 1
ATOM 800 O O . GLY A 1 106 ? 2.006 -3.406 7.154 1.00 92.56 106 GLY A O 1
#

Sequence (106 aa):
MFIHGGAWRTGRARDYAYAAETFVNAGAHLAVPDFSSVEEAGGSLFVMADQVRRAVAWLHRHATELGGDASRLYVCGRSSGAHLGGCVAITRWHEDFGLPADTVKG

Foldseek 3Di:
DEFEDDPLADDDQVVPCVCQVVQVVVVHGDDYDDDDRCVRVVNDPVRRLVVVLVVLLVCLVCQVVVVHHQLAAEYDYDDVRNVSVVSNVPDCCCVPPVDPSPSHVD

Radius of gyration: 13.33 Å; chains: 1; bounding box: 28×31×31 Å

pLDDT: mean 97.27, std 1.72, range [89.81, 98.81]

Secondary structure (DSSP, 8-state):
-EE--STTT---GGGGGGGHHHHHHTT----------TTTTTT-HHHHHHHHHHHHHHHHHHTTTTT--GGG---EE-THHHHHHHHHHT--HHHHHSS-TT----